Protein AF-A0A067R8S7-F1 (afdb_monomer)

pLDDT: mean 85.5, std 10.72, range [42.91, 95.06]

Mean predicted aligned error: 6.15 Å

Structure (mmCIF, N/CA/C/O backbone):
data_AF-A0A067R8S7-F1
#
_entry.id   AF-A0A067R8S7-F1
#
loop_
_atom_site.group_PDB
_atom_site.id
_atom_site.type_symbol
_atom_site.label_atom_id
_atom_site.label_alt_id
_atom_site.label_comp_id
_atom_site.label_asym_id
_atom_site.label_entity_id
_atom_site.label_seq_id
_atom_site.pdbx_PDB_ins_code
_atom_site.Cartn_x
_atom_site.Cartn_y
_atom_site.Cartn_z
_atom_site.occupancy
_atom_site.B_iso_or_equiv
_atom_site.auth_seq_id
_atom_site.auth_comp_id
_atom_site.auth_asym_id
_atom_site.auth_atom_id
_atom_site.pdbx_PDB_model_num
ATOM 1 N N . MET A 1 1 ? -3.647 7.414 -25.482 1.00 42.91 1 MET A N 1
ATOM 2 C CA . MET A 1 1 ? -4.619 7.537 -24.375 1.00 42.91 1 MET A CA 1
ATOM 3 C C . MET A 1 1 ? -3.855 8.006 -23.149 1.00 42.91 1 MET A C 1
ATOM 5 O O . MET A 1 1 ? -3.008 7.264 -22.674 1.00 42.91 1 MET A O 1
ATOM 9 N N . ASN A 1 2 ? -4.069 9.238 -22.681 1.00 49.09 2 ASN A N 1
ATOM 10 C CA . ASN A 1 2 ? -3.429 9.708 -21.450 1.00 49.09 2 ASN A CA 1
ATOM 11 C C . ASN A 1 2 ? -4.139 9.056 -20.266 1.00 49.09 2 ASN A C 1
ATOM 13 O O . ASN A 1 2 ? -5.159 9.552 -19.797 1.00 49.09 2 ASN A O 1
ATOM 17 N N . GLN A 1 3 ? -3.635 7.904 -19.832 1.00 61.34 3 GLN A N 1
ATOM 18 C CA . GLN A 1 3 ? -4.152 7.218 -18.658 1.00 61.34 3 GLN A CA 1
ATOM 19 C C . GLN A 1 3 ? -3.748 8.032 -17.426 1.00 61.34 3 GLN A C 1
ATOM 21 O O . GLN A 1 3 ? -2.582 8.075 -17.030 1.00 61.34 3 GLN A O 1
ATOM 26 N N . THR A 1 4 ? -4.706 8.758 -16.856 1.00 73.75 4 THR A N 1
ATOM 27 C CA . THR A 1 4 ? -4.483 9.528 -15.636 1.00 73.75 4 THR A CA 1
ATOM 28 C C . THR A 1 4 ? -4.321 8.548 -14.478 1.00 73.75 4 THR A C 1
ATOM 30 O O . THR A 1 4 ? -5.289 7.961 -14.001 1.00 73.75 4 THR A O 1
ATOM 33 N N . ILE A 1 5 ? -3.079 8.337 -14.043 1.00 76.19 5 ILE A N 1
ATOM 34 C CA . ILE A 1 5 ? -2.764 7.519 -12.869 1.00 76.19 5 ILE A CA 1
ATOM 35 C C . ILE A 1 5 ? -3.473 8.120 -11.650 1.00 76.19 5 ILE A C 1
ATOM 37 O O . ILE A 1 5 ? -3.248 9.285 -11.309 1.00 76.19 5 ILE A O 1
ATOM 41 N N . GLY A 1 6 ? -4.300 7.316 -10.975 1.00 80.00 6 GLY A N 1
ATOM 42 C CA . GLY A 1 6 ? -5.047 7.738 -9.792 1.00 80.00 6 GLY A CA 1
ATOM 43 C C . GLY A 1 6 ? -4.134 8.325 -8.712 1.00 80.00 6 GLY A C 1
ATOM 44 O O . GLY A 1 6 ? -3.038 7.820 -8.443 1.00 80.00 6 GLY A O 1
ATOM 45 N N . GLY A 1 7 ? -4.582 9.407 -8.071 1.00 83.12 7 GLY A N 1
ATOM 46 C CA . GLY A 1 7 ? -3.797 10.148 -7.078 1.00 83.12 7 GLY A CA 1
ATOM 47 C C . GLY A 1 7 ? -3.329 9.303 -5.890 1.00 83.12 7 GLY A C 1
ATOM 48 O O . GLY A 1 7 ? -2.309 9.627 -5.281 1.00 83.12 7 GLY A O 1
ATOM 49 N N . ASP A 1 8 ? -4.014 8.196 -5.601 1.00 83.31 8 ASP A N 1
ATOM 50 C CA . ASP A 1 8 ? -3.705 7.282 -4.501 1.00 83.31 8 ASP A CA 1
ATOM 51 C C . ASP A 1 8 ? -2.757 6.134 -4.879 1.00 83.31 8 ASP A C 1
ATOM 53 O O . ASP A 1 8 ? -2.174 5.523 -3.982 1.00 83.31 8 ASP A O 1
ATOM 57 N N . GLN A 1 9 ? -2.500 5.894 -6.172 1.00 85.75 9 GLN A N 1
ATOM 58 C CA . GLN A 1 9 ? -1.514 4.897 -6.596 1.00 85.75 9 GLN A CA 1
ATOM 59 C C . GLN A 1 9 ? -0.124 5.307 -6.102 1.00 85.75 9 GLN A C 1
ATOM 61 O O . GLN A 1 9 ? 0.315 6.440 -6.331 1.00 85.75 9 GLN A O 1
ATOM 66 N N . ARG A 1 10 ? 0.562 4.402 -5.396 1.00 86.81 10 ARG A N 1
ATOM 67 C CA . ARG A 1 10 ? 1.889 4.656 -4.804 1.00 86.81 10 ARG A CA 1
ATOM 68 C C . ARG A 1 10 ? 2.993 3.791 -5.404 1.00 86.81 10 ARG A C 1
ATOM 70 O O . ARG A 1 10 ? 4.065 4.323 -5.661 1.00 86.81 10 ARG A O 1
ATOM 77 N N . GLY A 1 11 ? 2.731 2.506 -5.649 1.00 88.56 11 GLY A N 1
ATOM 78 C CA . GLY A 1 11 ? 3.721 1.578 -6.203 1.00 88.56 11 GLY A CA 1
ATOM 79 C C . GLY A 1 11 ? 4.291 2.045 -7.544 1.00 88.56 11 GLY A C 1
ATOM 80 O O . GLY A 1 11 ? 3.570 2.631 -8.353 1.00 88.56 11 GLY A O 1
ATOM 81 N N . PHE A 1 12 ? 5.585 1.787 -7.757 1.00 88.31 12 PHE A N 1
ATOM 82 C CA . PHE A 1 12 ? 6.323 2.102 -8.989 1.00 88.31 12 PHE A CA 1
ATOM 83 C C . PHE A 1 12 ? 6.267 3.582 -9.416 1.00 88.31 12 PHE A C 1
ATOM 85 O O . PHE A 1 12 ? 6.377 3.903 -10.597 1.00 88.31 12 PHE A O 1
ATOM 92 N N . ARG A 1 13 ? 6.110 4.509 -8.459 1.00 87.62 13 ARG A N 1
ATOM 93 C CA . ARG A 1 13 ? 6.115 5.957 -8.716 1.00 87.62 13 ARG A CA 1
ATOM 94 C C . ARG A 1 13 ? 7.266 6.643 -7.997 1.00 87.62 13 ARG A C 1
ATOM 96 O O . ARG A 1 13 ? 7.507 6.423 -6.812 1.00 87.62 13 ARG A O 1
ATOM 103 N N . ARG A 1 14 ? 7.933 7.554 -8.707 1.00 87.81 14 ARG A N 1
ATOM 104 C CA . ARG A 1 14 ? 8.953 8.427 -8.119 1.00 87.81 14 ARG A CA 1
ATOM 105 C C . ARG A 1 14 ? 8.342 9.240 -6.972 1.00 87.81 14 ARG A C 1
ATOM 107 O O . ARG A 1 14 ? 7.233 9.757 -7.105 1.00 87.81 14 ARG A O 1
ATOM 114 N N . ASN A 1 15 ? 9.078 9.359 -5.868 1.00 88.56 15 ASN A N 1
ATOM 115 C CA . ASN A 1 15 ? 8.684 10.108 -4.667 1.00 88.56 15 ASN A CA 1
ATOM 116 C C . ASN A 1 15 ? 7.394 9.600 -3.990 1.00 88.56 15 ASN A C 1
ATOM 118 O O . ASN A 1 15 ? 6.668 10.376 -3.371 1.00 88.56 15 ASN A O 1
ATOM 122 N N . ARG A 1 16 ? 7.070 8.308 -4.123 1.00 88.25 16 ARG A N 1
ATOM 123 C CA . ARG 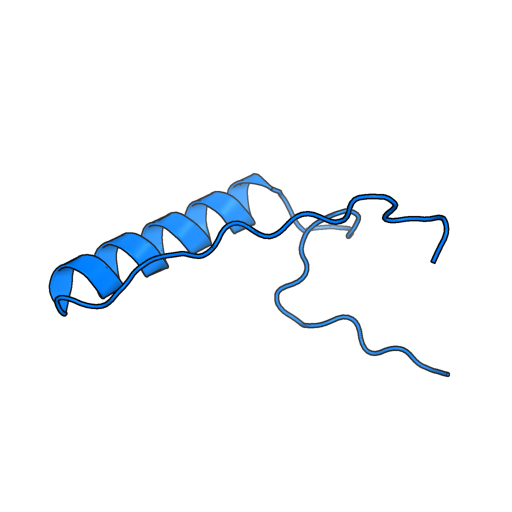A 1 16 ? 5.943 7.673 -3.428 1.00 88.25 16 ARG A CA 1
ATOM 124 C C . ARG A 1 16 ? 6.438 6.398 -2.760 1.00 88.25 16 ARG A C 1
ATOM 126 O O . ARG A 1 16 ? 6.771 5.438 -3.444 1.00 88.25 16 ARG A O 1
ATOM 133 N N . SER A 1 17 ? 6.497 6.398 -1.430 1.00 89.94 17 SER A N 1
ATOM 134 C CA . SER A 1 17 ? 6.974 5.244 -0.667 1.00 89.94 17 SER A CA 1
ATOM 135 C C . SER A 1 17 ? 5.823 4.323 -0.261 1.00 89.94 17 SER A C 1
ATOM 137 O O . SER A 1 17 ? 4.705 4.776 0.011 1.00 89.94 17 SER A O 1
ATOM 139 N N . THR A 1 18 ? 6.111 3.024 -0.148 1.00 91.00 18 THR A N 1
ATOM 140 C CA . THR A 1 18 ? 5.219 2.045 0.492 1.00 91.00 18 THR A CA 1
ATOM 141 C C . THR A 1 18 ? 4.950 2.423 1.950 1.00 91.00 18 THR A C 1
ATOM 143 O O . THR A 1 18 ? 3.836 2.238 2.436 1.00 91.00 18 THR A O 1
ATOM 146 N N . THR A 1 19 ? 5.920 3.040 2.631 1.00 93.56 19 THR A N 1
ATOM 147 C CA . THR A 1 19 ? 5.751 3.538 4.003 1.00 93.56 19 THR A CA 1
ATOM 148 C C . THR A 1 19 ? 4.633 4.578 4.091 1.00 93.56 19 THR A C 1
ATOM 150 O O . THR A 1 19 ? 3.797 4.491 4.988 1.00 93.56 19 THR A O 1
ATOM 153 N N . ASP A 1 20 ? 4.536 5.499 3.123 1.00 89.50 20 ASP A N 1
ATOM 154 C CA . ASP A 1 20 ? 3.457 6.499 3.083 1.00 89.50 2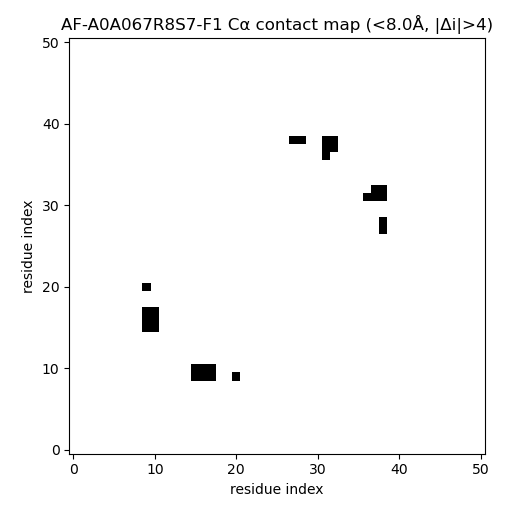0 ASP A CA 1
ATOM 155 C C . ASP A 1 20 ? 2.086 5.837 2.904 1.00 89.50 20 ASP A C 1
ATOM 157 O O . ASP A 1 20 ? 1.080 6.285 3.455 1.00 89.50 20 ASP A O 1
ATOM 161 N N . GLN A 1 21 ? 2.036 4.775 2.092 1.00 90.44 21 GLN A N 1
ATOM 162 C CA . GLN A 1 21 ? 0.811 4.024 1.842 1.00 90.44 21 GLN A CA 1
ATOM 163 C C . GLN A 1 21 ? 0.354 3.293 3.107 1.00 90.44 21 GLN A C 1
ATOM 165 O O . GLN A 1 21 ? -0.815 3.402 3.473 1.00 90.44 21 GLN A O 1
ATOM 170 N N . ILE A 1 22 ? 1.271 2.612 3.798 1.00 92.69 22 ILE A N 1
ATOM 171 C CA . ILE A 1 22 ? 0.996 1.931 5.069 1.00 92.69 22 ILE A CA 1
ATOM 172 C C . ILE A 1 22 ? 0.529 2.939 6.119 1.00 92.69 22 ILE A C 1
ATOM 174 O O . ILE A 1 22 ? -0.492 2.714 6.766 1.00 92.69 22 ILE A O 1
ATOM 178 N N . PHE A 1 23 ? 1.223 4.072 6.258 1.00 93.69 23 PHE A N 1
ATOM 179 C CA . PHE A 1 23 ? 0.839 5.123 7.197 1.00 93.69 23 PHE A CA 1
ATOM 180 C C . PHE A 1 23 ? -0.587 5.623 6.930 1.00 93.69 23 PHE A C 1
ATOM 182 O O . PHE A 1 23 ? -1.410 5.676 7.842 1.00 93.69 23 PHE A O 1
ATOM 189 N N . ARG A 1 24 ? -0.925 5.907 5.665 1.00 91.06 24 ARG A N 1
ATOM 190 C CA . ARG A 1 24 ? -2.272 6.354 5.287 1.00 91.06 24 ARG A CA 1
ATOM 191 C C . ARG A 1 24 ? -3.341 5.290 5.538 1.00 91.06 24 ARG A C 1
ATOM 193 O O . ARG A 1 24 ? -4.433 5.631 5.981 1.00 91.06 24 ARG A O 1
ATOM 200 N N . ILE A 1 25 ? -3.033 4.020 5.279 1.00 91.69 25 ILE A N 1
ATOM 201 C CA . ILE A 1 25 ? -3.935 2.904 5.578 1.00 91.69 25 ILE A CA 1
ATOM 202 C C . ILE A 1 25 ? -4.224 2.840 7.082 1.00 91.69 25 ILE A C 1
ATOM 204 O O . ILE A 1 25 ? -5.390 2.765 7.458 1.00 91.69 25 ILE A O 1
ATOM 208 N N . ARG A 1 26 ? -3.200 2.938 7.939 1.00 93.69 26 ARG A N 1
ATOM 209 C CA . ARG A 1 26 ? -3.374 2.926 9.403 1.00 93.69 26 ARG A CA 1
ATOM 210 C C . ARG A 1 26 ? -4.301 4.043 9.881 1.00 93.69 26 ARG A C 1
ATOM 212 O O . ARG A 1 26 ? -5.253 3.764 10.596 1.00 93.69 26 ARG A O 1
ATOM 219 N N . GLN A 1 27 ? -4.106 5.261 9.378 1.00 93.94 27 GLN A N 1
ATOM 220 C CA . GLN A 1 27 ? -4.967 6.410 9.687 1.00 93.94 27 GLN A CA 1
ATOM 221 C C . GLN A 1 27 ? -6.437 6.184 9.287 1.00 93.94 27 GLN A C 1
ATOM 223 O O . GLN A 1 27 ? -7.356 6.584 9.998 1.00 93.94 27 GLN A O 1
ATOM 228 N N . ILE A 1 28 ? -6.684 5.540 8.141 1.00 91.94 28 ILE A N 1
ATOM 229 C CA . ILE A 1 28 ? -8.047 5.199 7.709 1.00 91.94 28 ILE A CA 1
ATOM 230 C C . ILE A 1 28 ? -8.650 4.134 8.628 1.00 91.94 28 ILE A C 1
ATOM 232 O O . ILE A 1 28 ? -9.817 4.255 8.998 1.00 91.94 28 ILE A O 1
ATOM 236 N N . LEU A 1 29 ? -7.872 3.112 8.996 1.00 92.81 29 LEU A N 1
ATOM 237 C CA . LEU A 1 29 ? -8.316 2.042 9.888 1.00 92.81 29 LEU A CA 1
ATOM 238 C C . LEU A 1 29 ? -8.693 2.579 11.272 1.00 92.81 29 LEU A C 1
ATOM 240 O O . LEU A 1 29 ? -9.773 2.260 11.759 1.00 92.81 29 LEU A O 1
ATOM 244 N N . GLU A 1 30 ? -7.856 3.436 11.858 1.00 94.12 30 GLU A N 1
ATOM 245 C CA . GLU A 1 30 ? -8.103 4.081 13.156 1.00 94.12 30 GLU A CA 1
ATOM 246 C C . GLU A 1 30 ? -9.412 4.884 13.144 1.00 94.12 30 GLU A C 1
ATOM 248 O O . GLU A 1 30 ? -10.280 4.675 13.989 1.00 94.12 30 GLU A O 1
ATOM 253 N N . LYS A 1 31 ? -9.622 5.725 12.122 1.00 93.75 31 LYS A N 1
ATOM 254 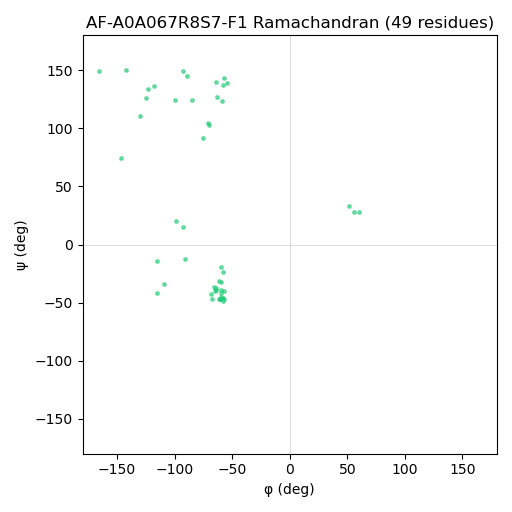C CA . LYS A 1 31 ? -10.868 6.496 11.984 1.00 93.75 31 LYS A CA 1
ATOM 255 C C . LYS A 1 31 ? -12.086 5.611 11.746 1.00 93.75 31 LYS A C 1
ATOM 257 O O . LYS A 1 31 ? -13.165 5.876 12.258 1.00 93.75 31 LYS A O 1
ATOM 262 N N . LYS A 1 32 ? -11.961 4.562 10.933 1.00 92.75 32 LYS A N 1
ATOM 263 C CA . LYS A 1 32 ? -13.084 3.648 10.688 1.00 92.75 32 LYS A CA 1
ATOM 264 C C . LYS A 1 32 ? -13.460 2.881 11.950 1.00 92.75 32 LYS A C 1
ATOM 266 O O . LYS A 1 32 ? -14.651 2.694 12.176 1.00 92.75 32 LYS A O 1
ATOM 271 N N . TRP A 1 33 ? -12.479 2.503 12.764 1.00 91.50 33 TRP A N 1
ATOM 272 C CA . TRP A 1 33 ? -12.711 1.897 14.069 1.00 91.50 33 TRP A CA 1
ATOM 273 C C . TRP A 1 33 ? -13.502 2.829 14.996 1.00 91.50 33 TRP A C 1
ATOM 275 O O . TRP A 1 33 ? -14.493 2.401 15.578 1.00 91.50 33 TRP A O 1
ATOM 285 N N . GLU A 1 34 ? -13.135 4.114 15.054 1.00 95.06 34 GLU A N 1
ATOM 286 C CA . GLU A 1 34 ? -13.830 5.134 15.857 1.00 95.06 34 GLU A CA 1
ATOM 287 C C . GLU A 1 34 ? -15.324 5.261 15.506 1.00 95.06 34 GLU A C 1
ATOM 289 O O . GLU A 1 34 ? -16.168 5.351 16.394 1.00 95.06 34 GLU A O 1
ATOM 294 N N . TYR A 1 35 ? -15.672 5.197 14.217 1.00 92.94 35 TYR A N 1
ATOM 295 C CA . TYR A 1 35 ? -17.057 5.322 13.740 1.00 92.94 35 TYR A CA 1
ATOM 296 C C . TYR A 1 35 ? -17.743 3.976 13.450 1.00 92.94 35 TYR A C 1
ATOM 298 O O . TYR A 1 35 ? -18.715 3.931 12.693 1.00 92.94 35 TYR A O 1
ATOM 306 N N . ASN A 1 36 ? -17.235 2.873 14.014 1.00 88.38 36 ASN A N 1
ATOM 307 C CA . ASN A 1 36 ? -17.771 1.515 13.857 1.00 88.38 36 ASN A CA 1
ATOM 308 C C . ASN A 1 36 ? -17.989 1.090 12.381 1.00 88.38 36 ASN A C 1
ATOM 310 O O . ASN A 1 36 ? -18.933 0.377 12.030 1.00 88.38 36 ASN A O 1
ATOM 314 N N . GLY A 1 37 ? -17.126 1.575 11.486 1.00 84.69 37 GLY A N 1
ATOM 315 C CA . GLY A 1 37 ? -17.177 1.337 10.048 1.00 84.69 37 GLY A CA 1
ATOM 316 C C . GLY A 1 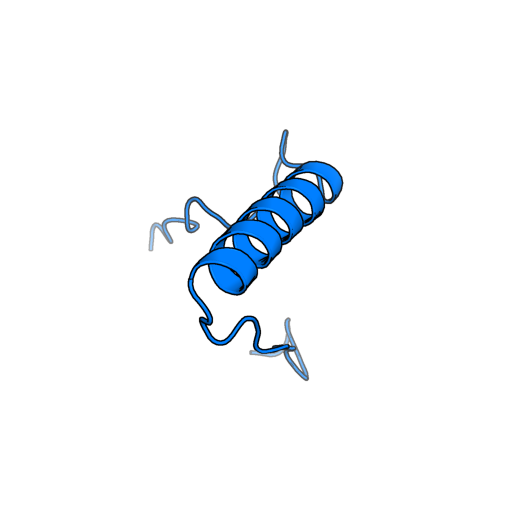37 ? -16.398 0.089 9.626 1.00 84.69 37 GLY A C 1
ATOM 317 O O . GLY A 1 37 ? -15.325 -0.202 10.149 1.00 84.69 37 GLY A O 1
ATOM 318 N N . LYS A 1 38 ? -16.894 -0.634 8.611 1.00 78.81 38 LYS A N 1
ATOM 319 C CA . LYS A 1 38 ? -16.153 -1.752 7.995 1.00 78.81 38 LYS A CA 1
ATOM 320 C C . LYS A 1 38 ? -14.871 -1.253 7.324 1.00 78.81 38 LYS A C 1
ATOM 322 O O . LYS A 1 38 ? -14.868 -0.195 6.691 1.00 78.81 38 LYS A O 1
ATOM 327 N N . VAL A 1 39 ? -13.797 -2.029 7.468 1.00 71.44 39 VAL A N 1
ATOM 328 C CA . VAL A 1 39 ? -12.438 -1.474 7.411 1.00 71.44 39 VAL A CA 1
ATOM 329 C C . VAL A 1 39 ? -11.626 -1.833 6.165 1.00 71.44 39 VAL 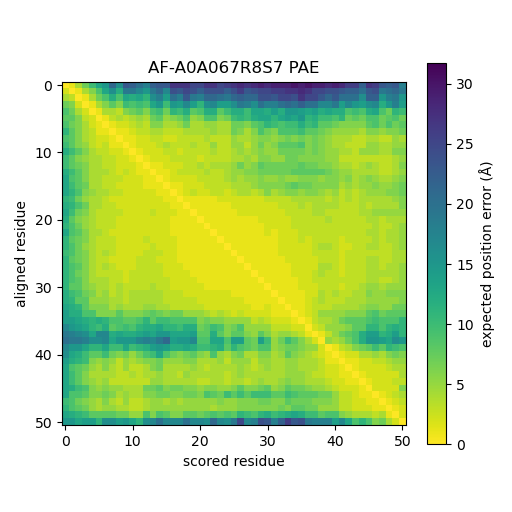A C 1
ATOM 331 O O . VAL A 1 39 ? -10.864 -0.973 5.733 1.00 71.44 39 VAL A O 1
ATOM 334 N N . GLN A 1 40 ? -11.760 -3.019 5.547 1.00 75.44 40 GLN A N 1
ATOM 335 C CA . GLN A 1 40 ? -10.861 -3.376 4.433 1.00 75.44 40 GLN A CA 1
ATOM 336 C C . GLN 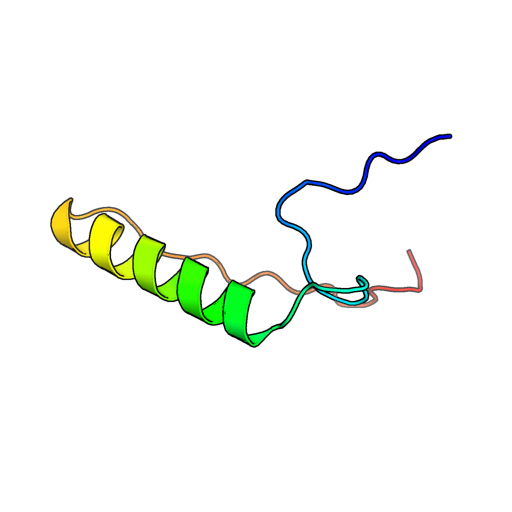A 1 40 ? -11.287 -4.572 3.573 1.00 75.44 40 GLN A C 1
ATOM 338 O O . GLN A 1 40 ? -11.882 -5.527 4.065 1.00 75.44 40 GLN A O 1
ATOM 343 N N . LEU A 1 41 ? -10.900 -4.520 2.294 1.00 81.00 41 LEU A N 1
ATOM 344 C CA . LEU A 1 41 ? -10.916 -5.635 1.349 1.00 81.00 41 LEU A CA 1
ATOM 345 C C . LEU A 1 41 ? -9.508 -5.786 0.768 1.00 81.00 41 LEU A C 1
ATOM 347 O O . LEU A 1 41 ? -8.947 -4.817 0.254 1.00 81.00 41 LEU A O 1
ATOM 351 N N . PHE A 1 42 ? -8.947 -6.989 0.857 1.00 87.00 42 PHE A N 1
ATOM 352 C CA . PHE A 1 42 ? -7.694 -7.324 0.189 1.00 87.00 42 PHE A CA 1
ATOM 353 C C . PHE A 1 42 ? -8.005 -7.745 -1.244 1.00 87.00 42 PHE A C 1
ATOM 355 O O . PHE A 1 42 ? -8.823 -8.634 -1.473 1.00 87.00 42 PHE A O 1
ATOM 362 N N . LEU A 1 43 ? -7.373 -7.069 -2.198 1.00 89.19 43 LEU A N 1
ATOM 363 C CA . LEU A 1 43 ? -7.508 -7.322 -3.625 1.00 89.19 43 LEU A CA 1
ATOM 364 C C . LEU A 1 43 ? -6.121 -7.602 -4.185 1.00 89.19 43 LEU A C 1
ATOM 366 O O . LEU A 1 43 ? -5.186 -6.857 -3.893 1.00 89.19 43 LEU A O 1
ATOM 370 N N . ASP A 1 44 ? -6.014 -8.646 -4.996 1.00 91.44 44 ASP A N 1
ATOM 371 C CA . ASP A 1 44 ? -4.789 -8.986 -5.708 1.00 91.44 44 ASP A CA 1
ATOM 372 C C . ASP A 1 44 ? -5.114 -9.506 -7.112 1.00 91.44 44 ASP A C 1
ATOM 374 O O . ASP A 1 44 ? -6.181 -10.083 -7.348 1.00 91.44 44 ASP A O 1
ATOM 378 N N . PHE A 1 45 ? -4.205 -9.275 -8.057 1.00 90.50 45 PHE A N 1
ATOM 379 C CA . PHE A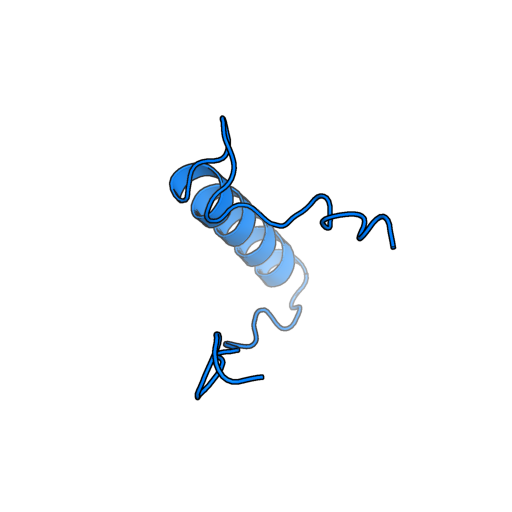 1 45 ? -4.377 -9.673 -9.451 1.00 90.50 45 PHE A CA 1
ATOM 380 C C . PHE A 1 45 ? -3.616 -10.968 -9.732 1.00 90.50 45 PHE A C 1
ATOM 382 O O . PHE A 1 45 ? -2.400 -11.027 -9.591 1.00 90.50 45 PHE A O 1
ATOM 389 N N . ARG A 1 46 ? -4.310 -11.994 -10.242 1.00 91.25 46 ARG A N 1
ATOM 390 C CA . ARG A 1 46 ? -3.699 -13.300 -10.564 1.00 91.25 46 ARG A CA 1
ATOM 391 C C . ARG A 1 46 ? -2.594 -13.218 -11.629 1.00 91.25 46 ARG A C 1
ATOM 393 O O . ARG A 1 46 ? -1.675 -14.030 -11.611 1.00 91.25 46 ARG A O 1
ATOM 400 N N . LYS A 1 47 ? -2.705 -12.278 -12.574 1.00 92.44 47 LYS A N 1
ATOM 401 C CA . LYS A 1 47 ? -1.756 -12.045 -13.676 1.00 92.44 47 LYS A CA 1
ATOM 402 C C . LYS A 1 47 ? -1.689 -10.553 -14.013 1.00 92.44 47 LYS A C 1
ATOM 404 O O . LYS A 1 47 ? -2.245 -10.111 -15.012 1.00 92.44 47 LYS A O 1
ATOM 409 N N . ALA A 1 48 ? -1.032 -9.773 -13.156 1.00 87.19 48 ALA A N 1
ATOM 410 C CA . ALA A 1 48 ? -1.023 -8.307 -13.236 1.00 87.19 48 ALA A CA 1
ATOM 411 C C . ALA A 1 48 ? -0.464 -7.720 -14.553 1.00 87.19 48 ALA A C 1
ATOM 413 O O . ALA A 1 48 ? -0.745 -6.562 -14.849 1.00 87.19 48 ALA A O 1
ATOM 414 N N . TYR A 1 49 ? 0.310 -8.497 -15.322 1.00 87.38 49 TYR A N 1
ATOM 415 C CA . TYR A 1 49 ? 0.958 -8.049 -16.563 1.00 87.38 49 TYR A CA 1
ATOM 416 C C . TYR A 1 49 ? 0.470 -8.759 -17.834 1.00 87.38 49 T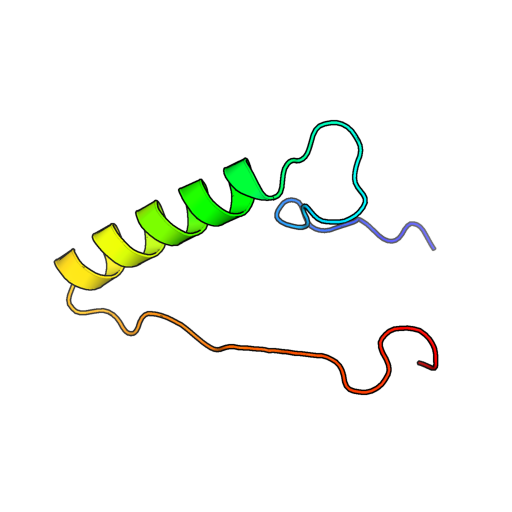YR A C 1
ATOM 41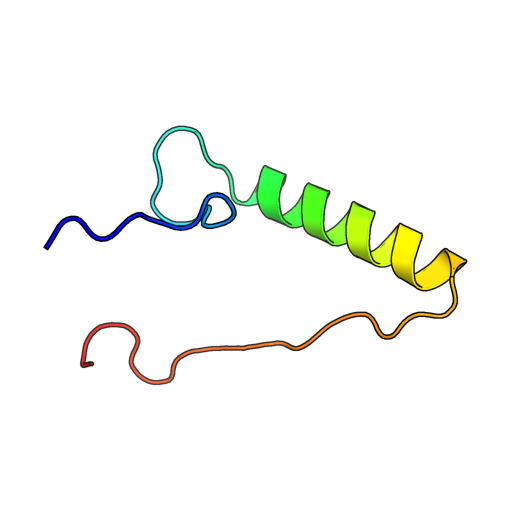8 O O . TYR A 1 49 ? 0.745 -8.266 -18.921 1.00 87.38 49 TYR A O 1
ATOM 426 N N . ASP A 1 50 ? -0.254 -9.878 -17.719 1.00 89.44 50 ASP A N 1
ATOM 427 C CA . ASP A 1 50 ? -0.735 -10.653 -18.882 1.00 89.44 50 ASP A CA 1
ATOM 428 C C . ASP A 1 50 ? -2.153 -10.227 -19.322 1.00 89.44 50 ASP A C 1
ATOM 430 O O . ASP A 1 50 ? -2.847 -10.994 -19.993 1.00 89.44 50 ASP A O 1
ATOM 434 N N . SER A 1 51 ? -2.626 -9.071 -18.847 1.00 67.62 51 SER A N 1
ATOM 435 C CA . SER A 1 51 ? -3.980 -8.550 -19.096 1.00 67.62 51 SER A CA 1
ATOM 436 C C . SER A 1 51 ? -4.023 -7.614 -20.296 1.00 67.62 51 SER A C 1
ATOM 438 O O . SER A 1 51 ? -3.053 -6.844 -20.469 1.00 67.62 51 SER A O 1
#

Sequence (51 aa):
MNQTIGGDQRGFRRNRSTTDQIFRIRQILEKKWEYNGKVQLFLDFRKAYDS

Solvent-accessible surface area (backbone atoms only — not comparable to full-atom values): 3566 Å² total; per-residue (Å²): 131,90,77,78,75,58,91,81,70,34,83,99,41,89,99,41,52,70,65,58,51,53,54,52,49,50,57,50,44,55,54,24,57,76,69,76,42,91,74,86,82,93,82,84,68,98,54,83,80,85,113

Organism: Zootermopsis nevadensis (NCBI:txid136037)

Secondary structure (DSSP, 8-state):
------TT--TT-TT--HHHHHHHHHHHHHHHHHTT---------TTTT--

Radius of gyration: 14.26 Å; Cα contacts (8 Å, |Δi|>4): 14; chains: 1; bounding box: 27×23×40 Å

Foldseek 3Di:
DPDDDDPLDQPPDPPGDPVVNVVVLVVQQVVCVVVVHDRDDDDDDPCPPVD